Protein AF-A0A418VUK4-F1 (afdb_monomer_lite)

Organism: NCBI:txid2320859

Structure (mmCIF, N/CA/C/O backbone):
data_AF-A0A418VUK4-F1
#
_entry.id   AF-A0A418VUK4-F1
#
loop_
_atom_site.group_PDB
_atom_site.id
_atom_site.type_symbol
_atom_site.label_atom_id
_atom_site.label_alt_id
_atom_site.label_comp_id
_atom_site.label_asym_id
_atom_site.label_entity_id
_atom_site.label_seq_id
_atom_site.pdbx_PDB_ins_code
_atom_site.Cartn_x
_atom_site.Cartn_y
_atom_site.Cartn_z
_atom_site.occupancy
_atom_site.B_iso_or_equiv
_atom_site.auth_seq_id
_atom_site.auth_comp_id
_atom_site.auth_asym_id
_atom_site.auth_atom_id
_atom_site.pdbx_PDB_model_num
ATOM 1 N N . MET A 1 1 ? -3.971 -3.320 -5.718 1.00 82.56 1 MET A N 1
ATOM 2 C CA . MET A 1 1 ? -3.704 -2.888 -4.322 1.00 82.56 1 MET A CA 1
ATOM 3 C C . MET A 1 1 ? -2.362 -2.175 -4.191 1.00 82.56 1 MET A C 1
ATOM 5 O O . MET A 1 1 ? -2.379 -1.027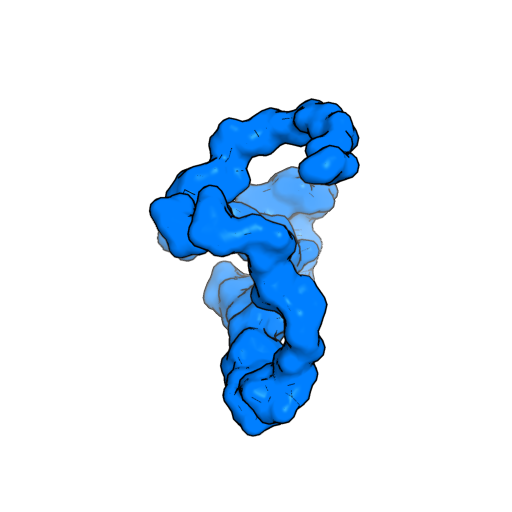 -3.777 1.00 82.56 1 MET A O 1
ATOM 9 N N . ILE A 1 2 ? -1.236 -2.792 -4.582 1.00 88.56 2 ILE A N 1
ATOM 10 C CA . ILE A 1 2 ? 0.116 -2.201 -4.458 1.00 88.56 2 ILE A CA 1
ATOM 11 C C . ILE A 1 2 ? 0.242 -0.842 -5.170 1.00 88.56 2 ILE A C 1
ATOM 13 O O . ILE A 1 2 ? 0.695 0.117 -4.561 1.00 88.56 2 ILE A O 1
ATOM 17 N N . GLU A 1 3 ? -0.207 -0.725 -6.423 1.00 88.50 3 GLU A N 1
ATOM 18 C CA . GLU A 1 3 ? -0.102 0.530 -7.193 1.00 88.50 3 GLU A CA 1
ATOM 19 C C . GLU A 1 3 ? -0.932 1.675 -6.597 1.00 88.50 3 GLU A C 1
ATOM 21 O O . GLU A 1 3 ? -0.474 2.811 -6.512 1.00 88.50 3 GLU A O 1
ATOM 26 N N . ALA A 1 4 ? -2.145 1.376 -6.128 1.00 90.44 4 ALA A N 1
ATOM 27 C CA . ALA A 1 4 ? -2.992 2.366 -5.470 1.00 90.44 4 ALA A CA 1
ATOM 28 C C . ALA A 1 4 ? -2.431 2.788 -4.109 1.00 90.44 4 ALA A C 1
ATOM 30 O O . ALA A 1 4 ? -2.494 3.965 -3.762 1.00 90.44 4 ALA A O 1
ATOM 31 N N . ALA A 1 5 ? -1.855 1.841 -3.362 1.00 89.81 5 ALA A N 1
ATOM 32 C CA . ALA A 1 5 ? -1.144 2.135 -2.129 1.00 89.81 5 ALA A CA 1
ATOM 33 C C . ALA A 1 5 ? 0.059 3.044 -2.410 1.00 89.81 5 ALA A C 1
ATOM 35 O O . ALA A 1 5 ? 0.217 4.054 -1.738 1.00 89.81 5 ALA A O 1
ATOM 36 N N . LEU A 1 6 ? 0.851 2.741 -3.442 1.00 90.94 6 LEU A N 1
ATOM 37 C CA . LEU A 1 6 ? 1.988 3.559 -3.861 1.00 90.94 6 LEU A CA 1
ATOM 38 C C . LEU A 1 6 ? 1.568 4.992 -4.191 1.00 90.94 6 LEU A C 1
ATOM 40 O O . LEU A 1 6 ? 2.211 5.926 -3.725 1.00 90.94 6 LEU A O 1
ATOM 44 N N . ALA A 1 7 ? 0.488 5.169 -4.952 1.00 89.62 7 ALA A N 1
ATOM 45 C CA . ALA A 1 7 ? -0.002 6.494 -5.312 1.00 89.62 7 ALA A CA 1
ATOM 46 C C . ALA A 1 7 ? -0.477 7.291 -4.084 1.00 89.62 7 ALA A C 1
ATOM 48 O O . ALA A 1 7 ? -0.089 8.443 -3.917 1.00 89.62 7 ALA A O 1
ATOM 49 N N . GLU A 1 8 ? -1.236 6.669 -3.177 1.00 91.25 8 GLU A N 1
ATOM 50 C CA . GLU A 1 8 ? -1.657 7.322 -1.930 1.00 91.25 8 GLU A CA 1
ATOM 51 C C . GLU A 1 8 ? -0.479 7.664 -1.015 1.00 91.25 8 GLU A C 1
ATOM 53 O O . GLU A 1 8 ? -0.385 8.777 -0.498 1.00 91.25 8 GLU A O 1
ATOM 58 N N . PHE A 1 9 ? 0.464 6.735 -0.852 1.00 89.50 9 PHE A N 1
ATOM 59 C CA . PHE A 1 9 ? 1.656 6.971 -0.048 1.00 89.50 9 PHE A CA 1
ATOM 60 C C . PHE A 1 9 ? 2.568 8.039 -0.660 1.00 89.50 9 PHE A C 1
ATOM 62 O O . PHE A 1 9 ? 3.200 8.774 0.095 1.00 89.50 9 PHE A O 1
ATOM 69 N N . ALA A 1 10 ? 2.626 8.158 -1.988 1.00 88.00 10 ALA A N 1
ATOM 70 C CA . ALA A 1 10 ? 3.383 9.204 -2.671 1.00 88.00 10 ALA A CA 1
ATOM 71 C C . ALA A 1 10 ? 2.712 10.585 -2.569 1.00 88.00 10 ALA A C 1
ATOM 73 O O . ALA A 1 10 ? 3.410 11.587 -2.451 1.00 88.00 10 ALA A O 1
ATOM 74 N N . GLU A 1 11 ? 1.378 10.646 -2.592 1.00 89.31 11 GLU A N 1
ATOM 75 C CA . GLU A 1 11 ? 0.616 11.901 -2.535 1.00 89.31 11 GLU A CA 1
ATOM 76 C C . GLU A 1 11 ? 0.466 12.441 -1.103 1.00 89.31 11 GLU A C 1
ATOM 78 O O . GLU A 1 11 ? 0.647 13.635 -0.869 1.00 89.31 11 GLU A O 1
ATOM 83 N N . LYS A 1 12 ? 0.128 11.579 -0.134 1.00 88.12 12 LYS A N 1
ATOM 84 C CA . LYS A 1 12 ? -0.220 11.978 1.246 1.00 88.12 12 LYS A CA 1
ATOM 85 C C . LYS A 1 12 ? 0.836 11.585 2.281 1.00 88.12 12 LYS A C 1
ATOM 87 O O . LYS A 1 12 ? 0.803 12.065 3.413 1.00 88.12 12 LYS A O 1
ATOM 92 N N . GLY A 1 13 ? 1.774 10.710 1.924 1.00 87.31 13 GLY A N 1
ATOM 93 C CA . GLY A 1 13 ? 2.765 10.161 2.848 1.00 87.31 13 GLY A CA 1
ATOM 94 C C . GLY A 1 13 ? 2.232 9.005 3.702 1.00 87.31 13 GLY A C 1
ATOM 95 O O . GLY A 1 13 ? 1.026 8.753 3.795 1.00 87.31 13 GLY A O 1
ATOM 96 N N . TYR A 1 14 ? 3.146 8.286 4.367 1.00 87.44 14 TYR A N 1
ATOM 97 C CA . TYR A 1 14 ? 2.799 7.116 5.181 1.00 87.44 14 TYR A CA 1
ATOM 98 C C . TYR A 1 14 ? 1.815 7.468 6.295 1.00 87.44 14 TYR A C 1
ATOM 100 O O . TYR A 1 14 ? 0.765 6.846 6.366 1.00 87.44 14 TYR A O 1
ATOM 108 N N . ALA A 1 15 ? 2.092 8.473 7.132 1.00 88.75 15 ALA A N 1
ATOM 109 C CA . ALA A 1 15 ? 1.280 8.775 8.315 1.00 88.75 15 ALA A CA 1
ATOM 110 C C . ALA A 1 15 ? -0.183 9.127 7.981 1.00 88.75 15 ALA A C 1
ATOM 112 O O . ALA A 1 15 ? -1.092 8.587 8.612 1.00 88.75 15 ALA A O 1
ATOM 113 N N . ALA A 1 16 ? -0.411 9.952 6.955 1.00 87.50 16 ALA A N 1
ATOM 114 C CA . ALA A 1 16 ? -1.746 10.424 6.585 1.00 87.50 16 ALA A CA 1
ATOM 115 C C . ALA A 1 16 ? -2.565 9.407 5.766 1.00 87.50 16 ALA A C 1
ATOM 117 O O . ALA A 1 16 ? -3.789 9.520 5.692 1.00 87.50 16 ALA A O 1
ATOM 118 N N . THR A 1 17 ? -1.922 8.393 5.179 1.00 88.56 17 THR A N 1
ATOM 119 C CA . THR A 1 17 ? -2.615 7.378 4.374 1.00 88.56 17 THR A CA 1
ATOM 120 C C . THR A 1 17 ? -3.334 6.359 5.257 1.00 88.56 17 THR A C 1
ATOM 122 O O . THR A 1 17 ? -2.757 5.794 6.192 1.00 88.56 17 THR A O 1
ATOM 125 N N . ARG A 1 18 ? -4.600 6.083 4.944 1.00 89.75 18 ARG A N 1
ATOM 126 C CA . ARG A 1 18 ? -5.434 5.078 5.614 1.00 89.75 18 ARG A CA 1
ATOM 127 C C . ARG A 1 18 ? -5.740 3.914 4.672 1.00 89.75 18 ARG A C 1
ATOM 129 O O . ARG A 1 18 ? -5.855 4.117 3.466 1.00 89.75 18 ARG A O 1
ATOM 136 N N . LEU A 1 19 ? -5.892 2.703 5.213 1.00 87.94 19 LEU A N 1
ATOM 137 C CA . LEU A 1 19 ? -6.207 1.509 4.411 1.00 87.94 19 LEU A CA 1
ATOM 138 C C . LEU A 1 19 ? -7.553 1.654 3.689 1.00 87.94 19 LEU A C 1
ATOM 140 O O . LEU A 1 19 ? -7.707 1.202 2.560 1.00 87.94 19 LEU A O 1
ATOM 144 N N . GLU A 1 20 ? -8.504 2.345 4.312 1.00 89.38 20 GLU A N 1
ATOM 145 C CA . GLU A 1 20 ? -9.813 2.656 3.741 1.00 89.38 20 GLU A CA 1
ATOM 146 C C . GLU A 1 20 ? -9.711 3.523 2.486 1.00 89.38 20 GLU A C 1
ATOM 148 O O . GLU A 1 20 ? -10.466 3.330 1.539 1.00 89.38 20 GLU A O 1
ATOM 153 N N . GLU A 1 21 ? -8.756 4.450 2.458 1.00 90.00 21 GLU A N 1
ATOM 154 C CA . GLU A 1 21 ? -8.552 5.346 1.321 1.00 90.00 21 GLU A CA 1
ATOM 155 C C . GLU A 1 21 ? -7.971 4.589 0.124 1.00 90.00 21 GLU A C 1
ATOM 157 O O . GLU A 1 21 ? -8.419 4.754 -1.010 1.00 90.00 21 GLU A O 1
ATOM 162 N N . VAL A 1 22 ? -7.041 3.669 0.394 1.00 90.00 22 VAL A N 1
ATOM 163 C CA . VAL A 1 22 ? -6.514 2.749 -0.618 1.00 90.00 22 VAL A CA 1
ATOM 164 C C . VAL A 1 22 ? -7.630 1.847 -1.156 1.00 90.00 22 VAL A C 1
ATOM 166 O O . VAL A 1 22 ? -7.701 1.634 -2.366 1.00 90.00 22 VAL A O 1
ATOM 169 N N . ALA A 1 23 ? -8.529 1.361 -0.290 1.00 90.69 23 ALA A N 1
ATOM 170 C CA . ALA A 1 23 ? -9.690 0.559 -0.687 1.00 90.69 23 ALA A CA 1
ATOM 171 C C . ALA A 1 23 ? -10.634 1.343 -1.601 1.00 90.69 23 ALA A C 1
ATOM 173 O O . ALA A 1 23 ? -11.017 0.861 -2.669 1.00 90.69 23 ALA A O 1
ATOM 174 N N . ARG A 1 24 ? -10.934 2.587 -1.212 1.00 90.56 24 ARG A N 1
ATOM 175 C CA . ARG A 1 24 ? -11.769 3.519 -1.971 1.00 90.56 24 ARG A CA 1
ATOM 176 C C . ARG A 1 24 ? -11.192 3.787 -3.359 1.00 90.56 24 ARG A C 1
ATOM 178 O O . ARG A 1 24 ? -11.943 3.808 -4.328 1.00 90.56 24 ARG A O 1
ATOM 185 N N . ARG A 1 25 ? -9.867 3.926 -3.473 1.00 88.19 25 ARG A N 1
ATOM 186 C CA . ARG A 1 25 ? -9.175 4.199 -4.744 1.00 88.19 25 ARG A CA 1
ATOM 187 C C . ARG A 1 25 ? -9.283 3.056 -5.757 1.00 88.19 25 ARG A C 1
ATOM 189 O O . ARG A 1 25 ? -9.319 3.324 -6.952 1.00 88.19 25 ARG A O 1
ATOM 196 N N . ILE A 1 26 ? -9.356 1.804 -5.301 1.00 92.00 26 ILE A N 1
ATOM 197 C CA . ILE A 1 26 ? -9.517 0.622 -6.173 1.00 92.00 26 ILE A CA 1
ATOM 198 C C . ILE A 1 26 ? -10.950 0.072 -6.201 1.00 92.00 26 ILE A C 1
ATOM 200 O O . ILE A 1 26 ? -11.183 -0.971 -6.803 1.00 92.00 26 ILE A O 1
ATOM 204 N N . GLY A 1 27 ? -11.900 0.746 -5.544 1.00 90.44 27 GLY A N 1
ATOM 205 C CA . GLY A 1 27 ? -13.308 0.348 -5.524 1.00 90.44 27 GLY A CA 1
ATOM 206 C C . GLY A 1 27 ? -13.591 -0.959 -4.779 1.00 90.44 27 GLY A C 1
ATOM 207 O O . GLY A 1 27 ? -14.569 -1.631 -5.094 1.00 90.44 27 GLY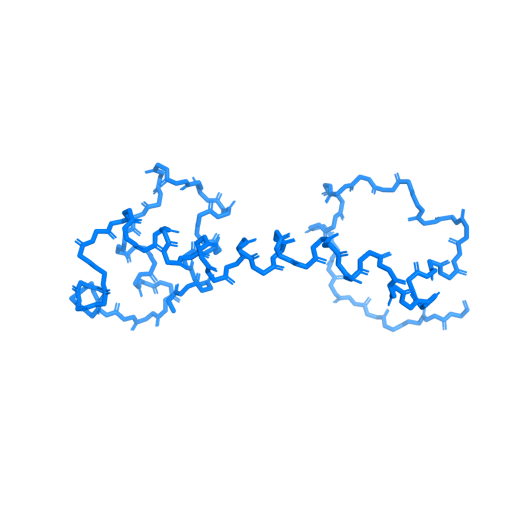 A O 1
ATOM 208 N N . VAL A 1 28 ? -12.756 -1.343 -3.808 1.00 90.44 28 VAL A N 1
ATOM 209 C CA . VAL A 1 28 ? -12.980 -2.554 -2.998 1.00 90.44 28 VAL A CA 1
ATOM 210 C C . VAL A 1 28 ? -13.441 -2.205 -1.592 1.00 90.44 28 VAL A C 1
ATOM 212 O O . VAL A 1 28 ? -13.204 -1.109 -1.082 1.00 90.44 28 VAL A O 1
ATOM 215 N N . SER A 1 29 ? -14.084 -3.167 -0.934 1.00 90.06 29 SER A N 1
ATOM 216 C CA . SER A 1 29 ? -14.468 -3.011 0.465 1.00 90.06 29 SER A CA 1
ATOM 217 C C . SER A 1 29 ? -13.236 -3.005 1.376 1.00 90.06 29 SER A C 1
ATOM 219 O O . SER A 1 29 ? -12.227 -3.656 1.088 1.00 90.06 29 SER A O 1
ATOM 221 N N . LYS A 1 30 ? -13.337 -2.327 2.528 1.00 85.75 30 LYS A N 1
ATOM 222 C CA . LYS A 1 30 ? -12.307 -2.375 3.579 1.00 85.75 30 LYS A CA 1
ATOM 223 C C . LYS A 1 30 ? -11.971 -3.828 3.940 1.00 85.75 30 LYS A C 1
ATOM 225 O O . LYS A 1 30 ? -10.798 -4.176 3.999 1.00 85.75 30 LYS A O 1
ATOM 230 N N . GLY A 1 31 ? -12.990 -4.678 4.100 1.00 89.00 31 GLY A N 1
ATOM 231 C CA . GLY A 1 31 ? -12.829 -6.092 4.449 1.00 89.00 31 GLY A CA 1
ATOM 232 C C . GLY A 1 31 ? -11.945 -6.853 3.464 1.00 89.00 31 GLY A C 1
ATOM 233 O O . GLY A 1 31 ? -11.073 -7.598 3.889 1.00 89.00 31 GLY A O 1
ATOM 234 N N . THR A 1 32 ? -12.083 -6.583 2.163 1.00 89.06 32 THR A N 1
ATOM 235 C CA . THR A 1 32 ? -11.256 -7.203 1.120 1.00 89.06 32 THR A CA 1
ATOM 236 C C . THR A 1 32 ? -9.769 -6.923 1.329 1.00 89.06 32 THR A C 1
ATOM 238 O O . THR A 1 32 ? -8.960 -7.813 1.112 1.00 89.06 32 THR A O 1
ATOM 241 N N . ILE A 1 33 ? -9.386 -5.731 1.796 1.00 88.56 33 ILE A N 1
ATOM 242 C CA . ILE A 1 33 ? -7.978 -5.432 2.097 1.00 88.56 33 ILE A CA 1
ATOM 243 C C . ILE A 1 33 ? -7.486 -6.212 3.317 1.00 88.56 33 ILE A C 1
ATOM 245 O O . ILE A 1 33 ? -6.379 -6.740 3.269 1.00 88.56 33 ILE A O 1
ATOM 249 N N . TYR A 1 34 ? -8.305 -6.343 4.365 1.00 88.31 34 TYR A N 1
ATOM 250 C CA . TYR A 1 34 ? -7.932 -7.096 5.571 1.00 88.31 34 TYR A CA 1
ATOM 251 C C . TYR A 1 34 ? -7.744 -8.598 5.330 1.00 88.31 34 TYR A C 1
ATOM 253 O O . TYR A 1 34 ? -7.066 -9.246 6.119 1.00 88.31 34 TYR A O 1
ATOM 261 N N . VAL A 1 35 ? -8.290 -9.151 4.239 1.00 90.50 35 VAL A N 1
ATOM 262 C CA . VAL A 1 35 ? -8.007 -10.539 3.828 1.00 90.50 35 VAL A CA 1
ATOM 263 C C . VAL A 1 35 ? -6.563 -10.699 3.342 1.00 90.50 35 VAL A C 1
ATOM 265 O O . VAL A 1 35 ? -5.958 -11.742 3.569 1.00 90.50 35 VAL A O 1
ATOM 268 N N . TYR A 1 36 ? -6.001 -9.680 2.683 1.00 87.69 36 TYR A N 1
ATOM 269 C CA . TYR A 1 36 ? -4.651 -9.745 2.107 1.00 87.69 36 TYR A CA 1
ATOM 270 C C . TYR A 1 36 ? -3.573 -9.123 2.999 1.00 87.69 36 TYR A C 1
ATOM 272 O O . TYR A 1 36 ? -2.420 -9.537 2.925 1.00 87.69 36 TYR A O 1
ATOM 280 N N . PHE A 1 37 ? -3.926 -8.128 3.814 1.00 88.56 37 PHE A N 1
ATOM 281 C CA . PHE A 1 37 ? -2.991 -7.406 4.675 1.00 88.56 37 PHE A CA 1
ATOM 282 C C . PHE A 1 37 ? -3.637 -7.149 6.033 1.00 88.56 37 PHE A C 1
ATOM 284 O O . PHE A 1 37 ? -4.614 -6.405 6.129 1.00 88.56 37 PHE A O 1
ATOM 291 N N . ALA A 1 38 ? -3.069 -7.712 7.098 1.00 87.25 38 ALA A N 1
ATOM 292 C CA . ALA A 1 38 ? -3.598 -7.545 8.448 1.00 87.25 38 ALA A CA 1
ATOM 293 C C . ALA A 1 38 ? -3.366 -6.123 8.987 1.00 87.25 38 ALA A C 1
ATOM 295 O O . ALA A 1 38 ? -4.079 -5.659 9.879 1.00 87.25 38 ALA A O 1
ATOM 296 N N . SER A 1 39 ? -2.370 -5.413 8.448 1.00 89.06 39 SER A N 1
ATOM 297 C CA . SER A 1 39 ? -2.012 -4.070 8.893 1.00 89.06 39 SER A CA 1
ATOM 298 C C . SER A 1 39 ? -1.515 -3.165 7.768 1.00 89.06 39 SER A C 1
ATOM 300 O O . SER A 1 39 ? -1.121 -3.590 6.679 1.00 89.06 39 SER A O 1
ATOM 302 N N . LYS A 1 40 ? -1.487 -1.865 8.072 1.00 87.94 40 LYS A N 1
ATOM 303 C CA . LYS A 1 40 ? -0.899 -0.834 7.212 1.00 87.94 40 LYS A CA 1
ATOM 304 C C . LYS A 1 40 ? 0.599 -1.060 6.990 1.00 87.94 40 LYS A C 1
ATOM 306 O O . LYS A 1 40 ? 1.084 -0.838 5.883 1.00 87.94 40 LYS A O 1
ATOM 311 N N . GLU A 1 41 ? 1.308 -1.534 8.014 1.00 91.12 41 GLU A N 1
ATOM 312 C CA . GLU A 1 41 ? 2.718 -1.918 7.908 1.00 91.12 41 GLU A CA 1
ATOM 313 C C . GLU A 1 41 ? 2.920 -3.070 6.928 1.00 91.12 41 GLU A C 1
ATOM 315 O O . GLU A 1 41 ? 3.872 -3.037 6.155 1.00 91.12 41 GLU A O 1
ATOM 320 N N . GLU A 1 42 ? 2.057 -4.090 6.944 1.00 91.50 42 GLU A N 1
ATOM 321 C CA . GLU A 1 42 ? 2.163 -5.204 5.998 1.00 91.50 42 GLU A CA 1
ATOM 322 C C . GLU A 1 42 ? 1.954 -4.747 4.560 1.00 91.50 42 GLU A C 1
ATOM 324 O O . GLU A 1 42 ? 2.766 -5.082 3.697 1.00 91.50 42 GLU A O 1
ATOM 329 N N . LEU A 1 43 ? 0.927 -3.929 4.312 1.00 90.19 43 LEU A N 1
ATOM 330 C CA . LEU A 1 43 ? 0.698 -3.350 2.989 1.00 90.19 43 LEU A CA 1
ATOM 331 C C . LEU A 1 43 ? 1.915 -2.534 2.529 1.00 90.19 43 LEU A C 1
ATOM 333 O O . LEU A 1 43 ? 2.351 -2.650 1.383 1.00 90.19 43 LEU A O 1
ATOM 337 N N . PHE A 1 44 ? 2.491 -1.736 3.428 1.00 90.06 44 PHE A N 1
ATOM 338 C CA . PHE A 1 44 ? 3.675 -0.939 3.132 1.00 90.06 44 PHE A CA 1
ATOM 339 C C . PHE A 1 44 ? 4.902 -1.813 2.852 1.00 90.06 44 PHE A C 1
ATOM 341 O O . PHE A 1 44 ? 5.588 -1.600 1.856 1.00 90.06 44 PHE A O 1
ATOM 348 N N . LYS A 1 45 ? 5.159 -2.842 3.666 1.00 90.81 45 LYS A N 1
ATOM 349 C CA . LYS A 1 45 ? 6.257 -3.798 3.449 1.00 90.81 45 LYS A CA 1
ATOM 350 C C . LYS A 1 45 ? 6.104 -4.537 2.125 1.00 90.81 45 LYS A C 1
ATOM 352 O O . LYS A 1 45 ? 7.090 -4.690 1.410 1.00 90.81 45 LYS A O 1
ATOM 357 N N . ALA A 1 46 ? 4.895 -4.981 1.788 1.00 90.75 46 ALA A N 1
ATOM 358 C CA . ALA A 1 46 ? 4.614 -5.634 0.516 1.00 90.75 46 ALA A CA 1
ATOM 359 C C . ALA A 1 46 ? 4.894 -4.690 -0.659 1.00 90.75 46 ALA A C 1
ATOM 361 O O . ALA A 1 46 ? 5.607 -5.062 -1.585 1.00 90.75 46 ALA A O 1
ATOM 362 N N . MET A 1 47 ? 4.437 -3.439 -0.576 1.00 90.75 47 MET A N 1
ATOM 363 C CA . MET A 1 47 ? 4.730 -2.417 -1.581 1.00 90.75 47 MET A CA 1
ATOM 364 C C . MET A 1 47 ? 6.234 -2.157 -1.724 1.00 90.75 47 MET A C 1
ATOM 366 O O . MET A 1 47 ? 6.749 -2.149 -2.837 1.00 90.75 47 MET A O 1
ATOM 370 N N . VAL A 1 48 ? 6.957 -1.974 -0.618 1.00 88.69 48 VAL A N 1
ATOM 371 C CA . VAL A 1 48 ? 8.416 -1.782 -0.624 1.00 88.69 48 VAL A CA 1
ATOM 372 C C . VAL A 1 48 ? 9.111 -2.984 -1.267 1.00 88.69 48 VAL A C 1
ATOM 374 O O . VAL A 1 48 ? 9.995 -2.809 -2.100 1.00 88.69 48 VAL A O 1
ATOM 377 N N . ARG A 1 49 ? 8.683 -4.208 -0.944 1.00 87.44 49 ARG A N 1
ATOM 378 C CA . ARG A 1 49 ? 9.232 -5.429 -1.544 1.00 87.44 49 ARG A CA 1
ATOM 379 C C . ARG A 1 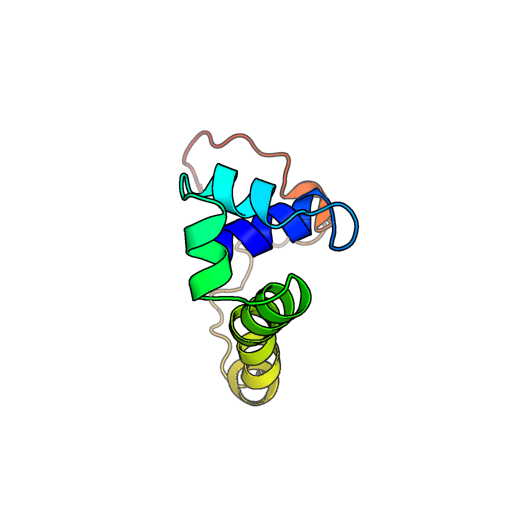49 ? 8.988 -5.505 -3.046 1.00 87.44 49 ARG A C 1
ATOM 381 O O . ARG A 1 49 ? 9.881 -5.900 -3.776 1.00 87.44 49 ARG A O 1
ATOM 388 N N . THR A 1 50 ? 7.816 -5.109 -3.522 1.00 86.00 50 THR A N 1
ATOM 389 C CA . THR A 1 50 ? 7.503 -5.166 -4.954 1.00 86.00 50 THR A CA 1
ATOM 390 C C . THR A 1 50 ? 8.161 -4.033 -5.743 1.00 86.00 50 THR A C 1
ATOM 392 O O . THR A 1 50 ? 8.573 -4.251 -6.876 1.00 86.00 50 THR A O 1
ATOM 395 N N . THR A 1 51 ? 8.291 -2.839 -5.159 1.00 83.75 51 THR A N 1
ATOM 396 C CA . THR A 1 51 ? 8.742 -1.641 -5.886 1.00 83.75 51 THR A CA 1
ATOM 397 C C . THR A 1 51 ? 10.223 -1.329 -5.671 1.00 83.75 51 THR A C 1
ATOM 399 O O . THR A 1 51 ? 10.913 -0.982 -6.623 1.00 83.75 51 THR A O 1
ATOM 402 N N . LEU A 1 52 ? 10.736 -1.430 -4.439 1.00 78.94 52 LEU A N 1
ATOM 403 C CA . LEU A 1 52 ? 12.102 -1.006 -4.096 1.00 78.94 52 LEU A CA 1
ATOM 404 C C . LEU A 1 52 ? 13.133 -2.129 -4.218 1.00 78.94 52 LEU A C 1
ATOM 406 O O . LEU A 1 52 ? 14.249 -1.860 -4.648 1.00 78.94 52 LEU A O 1
ATOM 410 N N . VAL A 1 53 ? 12.790 -3.376 -3.887 1.00 78.56 53 VAL A N 1
ATOM 411 C CA . VAL A 1 53 ? 13.729 -4.511 -4.014 1.00 78.56 53 VAL A CA 1
ATOM 412 C C . VAL A 1 53 ? 14.265 -4.674 -5.443 1.00 78.56 53 VAL A C 1
ATOM 414 O O . VAL A 1 53 ? 15.487 -4.701 -5.582 1.00 78.56 53 VAL A O 1
ATOM 417 N N . PRO A 1 54 ? 13.446 -4.663 -6.516 1.00 72.00 54 PRO A N 1
ATOM 418 C CA . PRO A 1 54 ? 13.990 -4.748 -7.874 1.00 72.00 54 PRO A CA 1
ATOM 419 C C . PRO A 1 54 ? 14.830 -3.524 -8.271 1.00 72.00 54 PRO A C 1
ATOM 421 O O . PRO A 1 54 ? 15.749 -3.649 -9.079 1.00 72.00 54 PRO A O 1
ATOM 424 N N . LEU A 1 55 ? 14.569 -2.347 -7.688 1.00 69.81 55 LEU A N 1
ATOM 425 C CA . LEU A 1 55 ? 15.411 -1.160 -7.889 1.00 69.81 55 LEU A CA 1
ATOM 426 C C . LEU A 1 55 ? 16.780 -1.312 -7.212 1.00 69.81 55 LEU A C 1
ATOM 428 O O . LEU A 1 55 ? 17.786 -0.859 -7.756 1.00 69.81 55 LEU A O 1
ATOM 432 N N . PHE A 1 56 ? 16.829 -1.969 -6.052 1.00 66.00 56 PHE A N 1
ATOM 433 C CA . PHE A 1 56 ? 18.070 -2.239 -5.328 1.00 66.00 56 PHE A CA 1
ATOM 434 C C . PHE A 1 56 ? 18.879 -3.380 -5.961 1.00 66.00 56 PHE A C 1
ATOM 436 O O . PHE A 1 56 ? 20.081 -3.225 -6.178 1.00 66.00 56 PHE A O 1
ATOM 443 N N . GLU A 1 57 ? 18.240 -4.494 -6.328 1.00 59.47 57 GLU A N 1
ATOM 444 C CA . GLU A 1 57 ? 18.907 -5.638 -6.972 1.00 59.47 57 GLU A CA 1
ATOM 445 C C . GLU A 1 57 ? 19.338 -5.344 -8.412 1.00 59.47 57 GLU A C 1
ATOM 447 O O . GLU A 1 57 ? 20.380 -5.828 -8.862 1.00 59.47 57 GLU A O 1
ATOM 452 N N . GLY A 1 58 ? 18.615 -4.468 -9.116 1.00 56.28 58 GLY A N 1
ATOM 453 C CA . GLY A 1 58 ? 19.008 -3.991 -10.439 1.00 56.28 58 GLY A CA 1
ATOM 454 C C . GLY A 1 58 ? 20.336 -3.224 -10.445 1.00 56.28 58 GLY A C 1
ATOM 455 O O . GLY A 1 58 ? 21.005 -3.157 -11.473 1.00 56.28 58 GLY A O 1
ATOM 456 N N . SER A 1 59 ? 20.809 -2.679 -9.322 1.00 51.03 59 SER A N 1
ATOM 457 C CA . SER A 1 59 ? 21.976 -1.792 -9.368 1.00 51.03 59 SER A CA 1
ATOM 458 C C . SER A 1 59 ? 23.326 -2.500 -9.590 1.00 51.03 59 SER A C 1
ATOM 460 O O . SER A 1 59 ? 24.304 -1.822 -9.895 1.00 51.03 59 SER A O 1
ATOM 462 N N . SER A 1 60 ? 23.433 -3.830 -9.486 1.00 50.00 60 SER A N 1
ATOM 463 C CA . SER A 1 60 ? 24.738 -4.516 -9.603 1.00 50.00 60 SER A CA 1
ATOM 464 C C . SER A 1 60 ? 25.077 -5.024 -11.019 1.00 50.00 60 SER A C 1
ATOM 466 O O . SER A 1 60 ? 26.258 -5.204 -11.349 1.00 50.00 60 SER A O 1
ATOM 468 N N . SER A 1 61 ? 24.080 -5.202 -11.898 1.00 44.28 61 SER A N 1
ATOM 469 C CA . SER A 1 61 ? 24.282 -5.717 -13.268 1.00 44.28 61 SER A CA 1
ATOM 470 C C . SER A 1 61 ? 23.592 -4.909 -14.378 1.00 44.28 61 SER A C 1
ATOM 472 O O . SER A 1 61 ? 24.147 -4.832 -15.474 1.00 44.28 61 SER A O 1
ATOM 474 N N . TRP A 1 62 ? 22.487 -4.195 -14.111 1.00 43.94 62 TRP A N 1
ATOM 475 C CA . TRP A 1 62 ? 21.922 -3.205 -15.052 1.00 43.94 62 TRP A CA 1
ATOM 476 C C . TRP A 1 62 ? 22.794 -1.944 -15.194 1.00 43.94 62 TRP A C 1
ATOM 478 O O . TRP A 1 62 ? 22.716 -1.251 -16.207 1.00 43.94 62 TRP A O 1
ATOM 488 N N . TRP A 1 63 ? 23.679 -1.664 -14.230 1.00 49.59 63 TRP A N 1
ATOM 489 C CA . TRP A 1 63 ? 24.761 -0.676 -14.381 1.00 49.59 63 TRP A CA 1
ATOM 490 C C . TRP A 1 63 ? 25.780 -1.064 -15.465 1.00 49.59 63 TRP A C 1
ATOM 492 O O . TRP A 1 63 ? 26.441 -0.194 -16.024 1.00 49.59 63 TRP A O 1
ATOM 502 N N . ARG A 1 64 ? 25.907 -2.359 -15.782 1.00 53.03 64 ARG A N 1
ATOM 503 C CA . ARG A 1 64 ? 26.930 -2.894 -16.693 1.00 53.03 64 ARG A CA 1
ATOM 504 C C . ARG A 1 64 ? 26.490 -2.923 -18.161 1.00 53.03 64 ARG A C 1
ATOM 506 O O . ARG A 1 64 ? 27.346 -3.011 -19.028 1.00 53.03 64 ARG A O 1
ATOM 513 N N . ASN A 1 65 ? 25.185 -2.831 -18.439 1.00 58.75 65 ASN A N 1
ATOM 514 C CA . ASN A 1 65 ? 24.606 -2.993 -19.781 1.00 58.75 65 ASN A CA 1
ATOM 515 C C . ASN A 1 65 ? 23.463 -1.995 -20.066 1.00 58.75 65 ASN A C 1
ATOM 517 O O . ASN A 1 65 ? 22.431 -2.346 -20.639 1.00 58.75 65 ASN A O 1
ATOM 521 N N . ARG A 1 66 ? 23.622 -0.725 -19.668 1.00 47.84 66 ARG A N 1
ATOM 522 C CA . ARG A 1 66 ? 22.662 0.329 -20.036 1.00 47.84 66 ARG A CA 1
ATOM 523 C C . ARG A 1 66 ? 22.757 0.607 -21.552 1.00 47.84 66 ARG A C 1
ATOM 525 O O . ARG A 1 66 ? 23.822 1.025 -22.006 1.00 47.84 66 ARG A O 1
ATOM 532 N N . PRO A 1 67 ? 21.678 0.443 -22.343 1.00 50.38 67 PRO 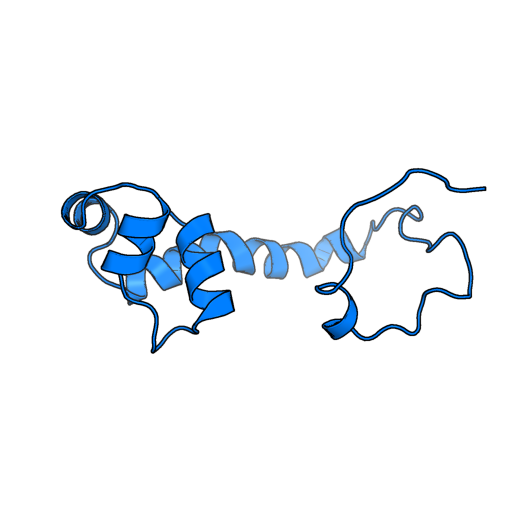A N 1
ATOM 533 C CA . PRO A 1 67 ? 21.713 0.739 -23.772 1.00 50.38 67 PRO A CA 1
ATOM 534 C C . PRO A 1 67 ? 21.935 2.246 -24.028 1.00 50.38 67 PRO A C 1
ATOM 536 O O . PRO A 1 67 ? 21.356 3.083 -23.325 1.00 50.38 67 PRO A O 1
ATOM 539 N N . PRO A 1 68 ? 22.706 2.632 -25.065 1.00 55.41 68 PRO A N 1
ATOM 540 C CA . PRO A 1 68 ? 22.993 4.032 -25.408 1.00 55.41 68 PRO A CA 1
ATOM 541 C C . PRO A 1 68 ? 21.769 4.831 -25.900 1.00 55.41 68 PRO A C 1
ATOM 543 O O . PRO A 1 68 ? 21.892 6.014 -26.201 1.00 55.41 68 PRO A O 1
ATOM 546 N N . ALA A 1 69 ? 20.576 4.228 -25.947 1.00 54.12 69 ALA A N 1
ATOM 547 C CA . ALA A 1 69 ? 19.318 4.903 -26.277 1.00 54.12 69 ALA A CA 1
ATOM 548 C C . ALA A 1 69 ? 18.793 5.827 -25.155 1.00 54.12 69 ALA A C 1
ATOM 550 O O . ALA A 1 69 ? 17.849 6.577 -25.367 1.00 54.12 69 ALA A O 1
ATOM 551 N N . ALA A 1 70 ? 19.438 5.841 -23.982 1.00 50.50 70 ALA A N 1
ATOM 552 C CA . ALA A 1 70 ? 19.251 6.870 -22.954 1.00 50.50 70 ALA A CA 1
ATOM 553 C C . ALA A 1 70 ? 20.132 8.116 -23.189 1.00 50.50 70 ALA A C 1
ATOM 555 O O . ALA A 1 70 ? 20.477 8.825 -22.243 1.00 50.50 70 ALA A O 1
ATOM 556 N N . ARG A 1 71 ? 20.529 8.385 -24.439 1.00 46.06 71 ARG A N 1
ATOM 557 C CA . ARG A 1 71 ? 21.062 9.691 -24.832 1.00 46.06 71 ARG A CA 1
ATOM 558 C C . ARG A 1 71 ? 19.869 10.631 -25.023 1.00 46.06 71 ARG A C 1
ATOM 560 O O . ARG A 1 71 ? 19.060 10.380 -25.914 1.00 46.06 71 ARG A O 1
ATOM 567 N N . PRO A 1 72 ? 19.735 11.710 -24.232 1.00 50.50 72 PRO A N 1
ATOM 568 C CA . PRO A 1 72 ? 18.850 12.793 -24.623 1.00 50.50 72 PRO A CA 1
ATOM 569 C C . PRO A 1 72 ? 19.267 13.248 -26.024 1.00 50.50 72 PRO A C 1
ATOM 571 O O . PRO A 1 72 ? 20.445 13.516 -26.262 1.00 50.50 72 PRO A O 1
ATOM 574 N N . CYS A 1 73 ? 18.310 13.309 -26.949 1.00 48.88 73 CYS A N 1
ATOM 575 C CA . CYS A 1 73 ? 18.567 13.606 -28.359 1.00 48.88 73 CYS A CA 1
ATOM 576 C C . CYS A 1 73 ? 19.126 15.026 -28.594 1.00 48.88 73 CYS A C 1
ATOM 578 O O . CYS A 1 73 ? 19.608 15.324 -29.680 1.00 48.88 73 CYS A O 1
ATOM 580 N N . CYS A 1 74 ? 19.122 15.902 -27.582 1.00 43.72 74 CYS A N 1
ATOM 581 C CA . CYS A 1 74 ? 19.612 17.271 -27.699 1.00 43.72 74 CYS A CA 1
ATOM 582 C C . CYS A 1 74 ? 20.393 17.652 -26.431 1.00 43.72 74 CYS A C 1
ATOM 584 O O . CYS A 1 74 ? 19.862 17.543 -25.324 1.00 43.72 74 CYS A O 1
ATOM 586 N N . ALA A 1 75 ? 21.608 18.194 -26.573 1.00 51.12 75 ALA A N 1
ATOM 587 C CA . ALA A 1 75 ? 22.467 18.695 -25.484 1.00 51.12 75 ALA A CA 1
ATOM 588 C C . ALA A 1 75 ? 21.879 19.889 -24.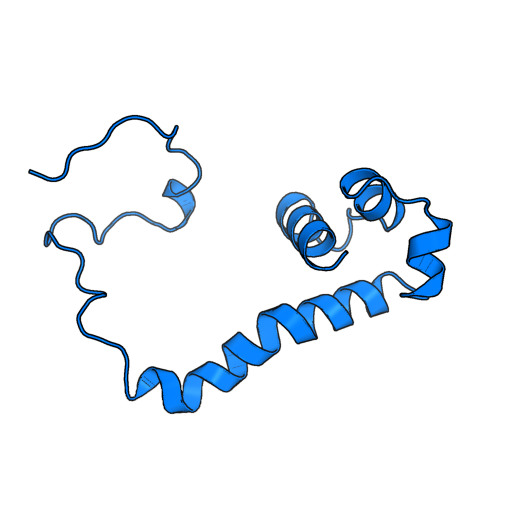682 1.00 51.12 75 ALA A C 1
ATOM 590 O O . ALA A 1 75 ? 22.583 20.558 -23.932 1.00 51.12 75 ALA A O 1
ATOM 591 N N . ARG A 1 76 ? 20.581 20.180 -24.839 1.00 47.66 76 ARG A N 1
ATOM 592 C CA . ARG A 1 76 ? 19.852 21.307 -24.243 1.00 47.66 76 ARG A CA 1
ATOM 593 C C . ARG A 1 76 ? 18.617 20.864 -23.444 1.00 47.66 76 ARG A C 1
ATOM 595 O O . ARG A 1 76 ? 17.661 21.614 -23.319 1.00 47.66 76 ARG A O 1
ATOM 602 N N . CYS A 1 77 ? 18.605 19.638 -22.920 1.00 45.38 77 CYS A N 1
ATOM 603 C CA . CYS A 1 77 ? 17.477 19.133 -22.123 1.00 45.38 77 CYS A CA 1
ATOM 604 C C . CYS A 1 77 ? 17.881 18.560 -20.749 1.00 45.38 77 CYS A C 1
ATOM 606 O O . CYS A 1 77 ? 17.054 17.960 -20.070 1.00 45.38 77 CYS A O 1
ATOM 608 N N . SER A 1 78 ? 19.135 18.736 -20.320 1.00 48.31 78 SER A N 1
ATOM 609 C CA . SER A 1 78 ? 19.697 18.099 -19.116 1.00 48.31 78 SER A CA 1
ATOM 610 C C . SER A 1 78 ? 19.683 18.955 -17.843 1.00 48.31 78 SER A C 1
ATOM 612 O O . SER A 1 78 ? 20.271 18.547 -16.848 1.00 48.31 78 SER A O 1
ATOM 614 N N . THR A 1 79 ? 19.020 20.115 -17.831 1.00 48.09 79 THR A N 1
ATOM 615 C CA . THR A 1 79 ? 19.048 21.034 -16.672 1.00 48.09 79 THR A CA 1
ATOM 616 C C . THR A 1 79 ? 17.697 21.283 -16.010 1.00 48.09 79 THR A C 1
ATOM 618 O O . THR A 1 79 ? 17.571 22.219 -15.226 1.00 48.09 79 THR A O 1
ATOM 621 N N . LEU A 1 80 ? 16.682 20.456 -16.273 1.00 52.84 80 LEU A N 1
ATOM 622 C CA . LEU A 1 80 ? 15.422 20.572 -15.539 1.00 52.84 80 LEU A CA 1
ATOM 623 C C . LEU A 1 80 ? 15.438 19.667 -14.296 1.00 52.84 80 LEU A C 1
ATOM 625 O O . LEU A 1 80 ? 15.612 18.455 -14.433 1.00 52.84 80 LEU A O 1
ATOM 629 N N . PRO A 1 81 ? 15.258 20.226 -13.085 1.00 52.66 81 PRO A N 1
ATOM 630 C CA . PRO A 1 81 ? 15.131 19.435 -11.871 1.00 52.66 81 PRO A CA 1
ATOM 631 C C . PRO A 1 81 ? 13.865 18.571 -11.926 1.00 52.66 81 PRO A C 1
ATOM 633 O O . PRO A 1 81 ? 12.866 18.932 -12.549 1.00 52.66 81 PRO A O 1
ATOM 636 N N . ILE A 1 82 ? 13.905 17.441 -11.217 1.00 56.12 82 ILE A N 1
ATOM 637 C CA . ILE A 1 82 ? 12.857 16.404 -11.133 1.00 56.12 82 ILE A CA 1
ATOM 638 C C . ILE A 1 82 ? 11.465 17.000 -10.800 1.00 56.12 82 ILE A C 1
ATOM 640 O O . ILE A 1 82 ? 10.437 16.441 -11.174 1.00 56.12 82 ILE A O 1
ATOM 644 N N . ALA A 1 83 ? 11.421 18.188 -10.188 1.00 49.00 83 ALA A N 1
ATOM 645 C CA . ALA A 1 83 ? 10.207 18.949 -9.891 1.00 49.00 83 ALA A CA 1
ATOM 646 C C .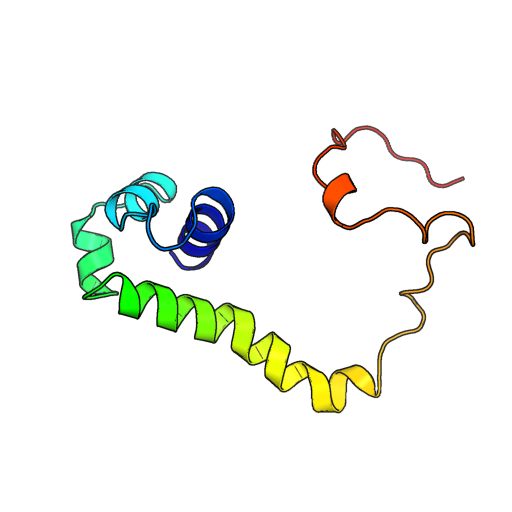 ALA A 1 83 ? 9.398 19.407 -11.128 1.00 49.00 83 ALA A C 1
ATOM 648 O O . ALA A 1 83 ? 8.199 19.647 -11.015 1.00 49.00 83 ALA A O 1
ATOM 649 N N . ALA A 1 84 ? 10.004 19.512 -12.316 1.00 49.62 84 ALA A N 1
ATOM 650 C CA . ALA A 1 84 ? 9.331 20.040 -13.511 1.00 49.62 84 ALA A CA 1
ATOM 651 C C . ALA A 1 84 ? 8.567 18.981 -14.334 1.00 49.62 84 ALA A C 1
ATOM 653 O O . ALA A 1 84 ? 7.886 19.321 -15.302 1.00 49.62 84 ALA A O 1
ATOM 654 N N . TRP A 1 85 ? 8.652 17.698 -13.965 1.00 50.56 85 TRP A N 1
ATOM 655 C CA . TRP A 1 85 ? 7.992 16.605 -14.695 1.00 50.56 85 TRP A CA 1
ATOM 656 C C . TRP A 1 85 ? 6.466 16.568 -14.519 1.00 50.56 85 TRP A C 1
ATOM 658 O O . TRP A 1 85 ? 5.761 16.040 -15.374 1.00 50.56 85 TRP A O 1
ATOM 668 N N . TRP A 1 86 ? 5.943 17.165 -13.448 1.00 46.84 86 TRP A N 1
ATOM 669 C CA . TRP A 1 86 ? 4.524 17.087 -13.085 1.00 46.84 86 TRP A CA 1
ATOM 670 C C . TRP A 1 86 ? 3.637 18.166 -13.730 1.00 46.84 86 TRP A C 1
ATOM 672 O O . TRP A 1 86 ? 2.419 18.111 -13.597 1.00 46.84 86 TRP A O 1
ATOM 682 N N . ALA A 1 87 ? 4.213 19.127 -14.463 1.00 44.94 87 ALA A N 1
ATOM 683 C CA . ALA A 1 87 ? 3.492 20.303 -14.967 1.00 44.94 87 ALA A CA 1
ATOM 684 C C . ALA A 1 87 ? 3.242 20.326 -16.490 1.00 44.94 87 ALA A C 1
ATOM 686 O O . ALA A 1 87 ? 2.889 21.375 -17.029 1.00 44.94 87 ALA A O 1
ATOM 687 N N . ARG A 1 88 ? 3.410 19.214 -17.225 1.00 45.47 88 ARG A N 1
ATOM 688 C CA . ARG A 1 88 ? 3.129 19.198 -18.675 1.00 45.47 88 ARG A CA 1
ATOM 689 C C . ARG A 1 88 ? 1.766 18.578 -19.008 1.00 45.47 88 ARG A C 1
ATOM 691 O O . ARG A 1 88 ? 1.617 17.362 -18.891 1.00 45.47 88 ARG A O 1
ATOM 698 N N . PRO A 1 89 ? 0.790 19.361 -19.511 1.00 40.44 89 PRO A N 1
ATOM 699 C CA . PRO A 1 89 ? -0.388 18.793 -20.151 1.00 40.44 89 PRO A CA 1
ATOM 700 C C . PRO A 1 89 ? 0.043 18.058 -21.428 1.00 40.44 89 PRO A C 1
ATOM 702 O O . PRO A 1 89 ? 0.765 18.609 -22.261 1.00 40.44 89 PRO A O 1
ATOM 705 N N . ARG A 1 90 ? -0.397 16.803 -21.592 1.00 53.22 90 ARG A N 1
ATOM 706 C CA . ARG A 1 90 ? -0.240 16.061 -22.850 1.00 53.22 90 ARG A CA 1
ATOM 707 C C . ARG A 1 90 ? -0.960 16.819 -23.966 1.00 53.22 90 ARG A C 1
ATOM 709 O O . ARG A 1 90 ? -2.180 16.742 -24.070 1.00 53.22 90 ARG A O 1
ATOM 716 N N . ARG A 1 91 ? -0.211 17.484 -24.842 1.00 41.25 91 ARG A N 1
ATOM 717 C CA . ARG A 1 91 ? -0.629 17.729 -26.225 1.00 41.25 91 ARG A CA 1
ATOM 718 C C . ARG A 1 91 ? 0.573 17.662 -27.149 1.00 41.25 91 ARG A C 1
ATOM 720 O O . ARG A 1 91 ? 1.570 18.328 -26.906 1.00 41.25 91 ARG A O 1
ATOM 727 N N . GLY A 1 92 ? 0.382 16.925 -28.237 1.00 40.19 92 GLY A N 1
ATOM 728 C CA . GLY A 1 92 ? 0.943 17.282 -29.531 1.00 40.19 92 GLY A CA 1
ATOM 729 C C . GLY A 1 92 ? 2.334 16.746 -29.811 1.00 40.19 92 GLY A C 1
ATOM 730 O O . GLY A 1 92 ? 3.337 17.341 -29.443 1.00 40.19 92 GLY A O 1
ATOM 731 N N . ASN A 1 93 ? 2.348 15.633 -30.531 1.00 43.88 93 ASN A N 1
ATOM 732 C CA . ASN A 1 93 ? 3.362 15.191 -31.478 1.00 43.88 93 ASN A CA 1
ATOM 733 C C . ASN A 1 93 ? 4.206 16.353 -32.037 1.00 43.88 93 ASN A C 1
ATOM 735 O O . ASN A 1 93 ? 3.632 17.304 -32.568 1.00 43.88 93 ASN A O 1
ATOM 739 N N . SER A 1 94 ? 5.535 16.228 -31.982 1.00 43.34 94 SER A N 1
ATOM 740 C CA . SER A 1 94 ? 6.478 16.424 -33.102 1.00 43.34 94 SER A CA 1
ATOM 741 C C . SER A 1 94 ? 7.897 16.557 -32.552 1.00 43.34 94 SER A C 1
ATOM 743 O O . SER A 1 94 ? 8.250 17.564 -31.943 1.00 43.34 94 SER A O 1
ATOM 745 N N . CYS A 1 95 ? 8.708 15.527 -32.783 1.00 35.62 95 CYS A N 1
ATOM 746 C CA . CYS A 1 95 ? 10.143 15.714 -32.941 1.00 35.62 95 CYS A CA 1
ATOM 747 C C . CYS A 1 95 ? 10.356 16.163 -34.391 1.00 35.62 95 CYS A C 1
ATOM 749 O O . CYS A 1 95 ? 9.897 15.471 -35.301 1.00 35.62 95 CYS A O 1
ATOM 751 N N . ALA A 1 96 ? 11.009 17.304 -34.576 1.00 36.34 96 ALA A N 1
ATOM 752 C CA . ALA A 1 96 ? 11.675 17.696 -35.810 1.00 36.34 96 ALA A CA 1
ATOM 753 C C . ALA A 1 96 ? 13.163 17.849 -35.485 1.00 36.34 96 ALA A C 1
ATOM 755 O O . ALA A 1 96 ? 13.452 18.326 -34.359 1.00 36.34 96 ALA A O 1
#

Secondary structure (DSSP, 8-state):
-HHHHHHHHHHHHHHH--HHHHHHHTT--HHHHHHH-SSHHHHHHHHHHHHTHHHHHGGGTTTS---GGGS-SSTTSS---GGGGGG---------

pLDDT: mean 71.25, std 20.0, range [35.62, 92.0]

InterPro domains:
  IPR001647 DNA-binding HTH domain, TetR-type [PF00440] (2-47)
  IPR001647 DNA-binding HTH domain, TetR-type [PR00455] (1-14)
  IPR001647 DNA-binding HTH domain, TetR-type [PR00455] (22-45)
  IPR001647 DNA-binding HTH domain, TetR-type [PS50977] (1-55)
  IPR009057 Homedomain-like superfamily [SSF46689] (2-67)
  IPR050109 HTH-type, TetR-like transcriptional regulator [PTHR30055] (2-71)

Sequence (96 aa):
MIEAALAEFAEKGYAATRLEEVARRIGVSKGTIYVYFASKEELFKAMVRTTLVPLFEGSSSWWRNRPPAARPCCARCSTLPIAAWWARPRRGNSCA

Radius of gyration: 18.63 Å; chains: 1; bounding box: 41×32×45 Å

Foldseek 3Di:
DLVLLVVQCVPPNLVRDDCCSSCVSVVHDSVVVCVVAVDSVRSVVVSCCVPVVCVVVCPPPVVVDPDPPPPPPDPPPPPDPPVVPVPDDDDDDDDD